Protein AF-A0A6N0KLE0-F1 (afdb_monomer_lite)

Radius of gyration: 15.35 Å; chains: 1; bounding box: 38×32×44 Å

Sequence (177 aa):
MNWNDLCGINTVAGKAIDIPTLVGPGVDHDRRGRTGMPNGATLTAMMNAADALRLTEAPRTRRGGVSDGISFHIAQYVPGGASLTITSQFVGQKAGSAVCYENTLFNDALVGRINAIVGNIIVRQSVAPCTRCRAGYRQLAQNGPHTIVVSSDDGYDGAPDNTIFLFAPTGLVFYRR

Foldseek 3Di:
DFLPVQLDPDDDFFPEAACCQQQNPPDDQVPDPDLLDDGNVVVVVLQVVLVVDDADDDDQDADPNHGQWKWKWKWFDDVPDDTHTDDTDIGGGDDDDPDDSCNVVGGPVSLVVLLPDDEAMHMEMAEDDASSSLSSVQSSCQNSVYWYKYFYQCYDNPGHGRKIWIHTNVSHIYMHD

Structure (mmCIF, N/CA/C/O backbone):
data_AF-A0A6N0KLE0-F1
#
_entry.id   AF-A0A6N0KLE0-F1
#
loop_
_atom_site.group_PDB
_atom_site.id
_atom_site.type_symbol
_atom_site.label_atom_id
_atom_site.label_alt_id
_atom_site.label_comp_id
_atom_site.label_asym_id
_atom_site.label_entity_id
_atom_site.label_seq_id
_atom_site.pdbx_PDB_ins_code
_atom_site.Cartn_x
_atom_site.Cartn_y
_atom_site.Cartn_z
_atom_site.occupancy
_atom_site.B_iso_or_equiv
_atom_site.auth_seq_id
_atom_site.auth_comp_id
_atom_site.auth_asym_id
_atom_site.auth_atom_id
_atom_site.pdbx_PDB_model_num
ATOM 1 N N . MET A 1 1 ? 3.837 18.364 -1.852 1.00 70.38 1 MET A N 1
ATOM 2 C CA . MET A 1 1 ? 4.856 17.349 -1.525 1.00 70.38 1 MET A CA 1
ATOM 3 C C . MET A 1 1 ? 4.648 16.199 -2.483 1.00 70.38 1 MET A C 1
ATOM 5 O O . MET A 1 1 ? 3.540 15.671 -2.533 1.00 70.38 1 MET A O 1
ATOM 9 N N . ASN A 1 2 ? 5.657 15.902 -3.289 1.00 77.50 2 ASN A N 1
ATOM 10 C CA . ASN A 1 2 ? 5.629 14.823 -4.270 1.00 77.50 2 ASN A CA 1
ATOM 11 C C . ASN A 1 2 ? 6.260 13.547 -3.692 1.00 77.50 2 ASN A C 1
ATOM 13 O O . ASN A 1 2 ? 6.805 13.548 -2.589 1.00 77.50 2 ASN A O 1
ATOM 17 N N . TRP A 1 3 ? 6.201 12.440 -4.427 1.00 84.62 3 TRP A N 1
ATOM 18 C CA . TRP A 1 3 ? 6.749 11.172 -3.946 1.00 84.62 3 TRP A CA 1
ATOM 19 C C . TRP A 1 3 ? 8.267 11.165 -3.750 1.00 84.62 3 TRP A C 1
ATOM 21 O O . TRP A 1 3 ? 8.768 10.505 -2.837 1.00 84.62 3 TRP A O 1
ATOM 31 N N . ASN A 1 4 ? 9.011 11.932 -4.549 1.00 79.81 4 ASN A N 1
ATOM 32 C CA . ASN A 1 4 ? 10.452 12.071 -4.349 1.00 79.81 4 ASN A CA 1
ATOM 33 C C . ASN A 1 4 ? 10.763 12.772 -3.019 1.00 79.81 4 ASN A C 1
ATOM 35 O O . ASN A 1 4 ? 11.687 12.343 -2.326 1.00 79.81 4 ASN A O 1
ATOM 39 N N . ASP A 1 5 ? 9.965 13.775 -2.641 1.00 77.75 5 ASP A N 1
ATOM 40 C CA . ASP A 1 5 ? 10.065 14.457 -1.349 1.00 77.75 5 ASP A CA 1
ATOM 41 C C . ASP A 1 5 ? 9.768 13.489 -0.192 1.00 77.75 5 ASP A C 1
ATOM 43 O O . ASP A 1 5 ? 10.475 13.495 0.814 1.00 77.75 5 ASP A O 1
ATOM 47 N N . LEU A 1 6 ? 8.753 12.624 -0.350 1.00 76.81 6 LEU A N 1
ATOM 48 C CA . LEU A 1 6 ? 8.376 11.616 0.653 1.00 76.81 6 LEU A CA 1
ATOM 49 C C . LEU A 1 6 ? 9.475 10.568 0.861 1.00 76.81 6 LEU A C 1
ATOM 51 O O . LEU A 1 6 ? 9.727 10.134 1.982 1.00 76.81 6 LEU A O 1
ATOM 55 N N . CYS A 1 7 ? 10.120 10.148 -0.226 1.00 73.94 7 CYS A N 1
ATOM 56 C CA . CYS A 1 7 ? 11.144 9.112 -0.194 1.00 73.94 7 CYS A CA 1
ATOM 57 C C . CYS A 1 7 ? 12.509 9.601 0.308 1.00 73.94 7 CYS A C 1
ATOM 59 O O . CYS A 1 7 ? 13.296 8.765 0.743 1.00 73.94 7 CYS A O 1
ATOM 61 N N . GLY A 1 8 ? 12.802 10.909 0.229 1.00 61.38 8 GLY A N 1
ATOM 62 C CA . GLY A 1 8 ? 14.065 11.525 0.656 1.00 61.38 8 GLY A CA 1
ATOM 63 C C . GLY A 1 8 ? 15.336 10.937 0.009 1.00 61.38 8 GLY A C 1
ATOM 64 O O . GLY A 1 8 ? 15.317 9.904 -0.658 1.00 61.38 8 GLY A O 1
ATOM 65 N N . ILE A 1 9 ? 16.483 11.603 0.187 1.00 52.56 9 ILE A N 1
ATOM 66 C CA . ILE A 1 9 ? 17.790 11.094 -0.289 1.00 52.56 9 ILE A CA 1
ATOM 67 C C . ILE A 1 9 ? 18.529 10.299 0.810 1.00 52.56 9 ILE A C 1
ATOM 69 O O . ILE A 1 9 ? 19.419 9.525 0.493 1.00 52.56 9 ILE A O 1
ATOM 73 N N . ASN A 1 10 ? 18.124 10.397 2.085 1.00 51.09 10 ASN A N 1
ATOM 74 C CA . ASN A 1 10 ? 18.802 9.756 3.225 1.00 51.09 10 ASN A CA 1
ATOM 75 C C . ASN A 1 10 ? 17.822 9.363 4.347 1.00 51.09 1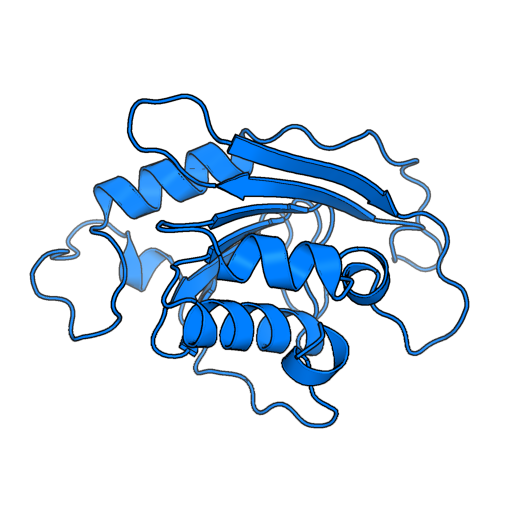0 ASN A C 1
ATOM 77 O O . ASN A 1 10 ? 17.878 9.893 5.457 1.00 51.09 10 ASN A O 1
ATOM 81 N N . THR A 1 11 ? 16.866 8.477 4.078 1.00 52.00 11 THR A N 1
ATOM 82 C CA . THR A 1 11 ? 15.850 8.138 5.085 1.00 52.00 11 THR A CA 1
ATOM 83 C C . THR A 1 11 ? 16.331 7.066 6.056 1.00 52.00 11 THR A C 1
ATOM 85 O O . THR A 1 11 ? 16.607 5.931 5.669 1.00 52.00 11 THR A O 1
ATOM 88 N N . VAL A 1 12 ? 16.363 7.426 7.341 1.00 53.00 12 VAL A N 1
ATOM 89 C CA . VAL A 1 12 ? 16.539 6.507 8.471 1.00 53.00 12 VAL A CA 1
ATOM 90 C C . VAL A 1 12 ? 15.366 5.526 8.482 1.00 53.00 12 VAL A C 1
ATOM 92 O O . VAL A 1 12 ? 14.204 5.942 8.577 1.00 53.00 12 VAL A O 1
ATOM 95 N N . ALA A 1 13 ? 15.664 4.229 8.375 1.00 53.69 13 ALA A N 1
ATOM 96 C CA . ALA A 1 13 ? 14.670 3.170 8.479 1.00 53.69 13 ALA A CA 1
ATOM 97 C C . ALA A 1 13 ? 13.841 3.381 9.755 1.00 53.69 13 ALA A C 1
ATOM 99 O O . ALA A 1 13 ? 14.386 3.515 10.852 1.00 53.69 13 ALA A O 1
ATOM 100 N N . GLY A 1 14 ? 12.514 3.450 9.622 1.00 52.91 14 GLY A N 1
ATOM 101 C CA . GLY A 1 14 ? 11.643 3.350 10.792 1.00 52.91 14 GLY A CA 1
ATOM 102 C C . GLY A 1 14 ? 11.948 2.057 11.552 1.00 52.91 14 GLY A C 1
ATOM 103 O O . GLY A 1 14 ? 12.514 1.117 10.991 1.00 52.91 14 GLY A O 1
ATOM 104 N N . LYS A 1 15 ? 11.582 1.986 12.836 1.00 61.28 15 LYS A N 1
ATOM 105 C CA . LYS A 1 15 ? 11.739 0.746 13.603 1.00 61.28 15 LYS A CA 1
ATOM 106 C C . LYS A 1 15 ? 10.821 -0.316 12.997 1.00 61.28 15 LYS A C 1
ATOM 108 O O . LYS A 1 15 ? 9.614 -0.278 13.218 1.00 61.28 15 LYS A O 1
ATOM 113 N N . ALA A 1 16 ? 11.408 -1.210 12.209 1.00 65.69 16 ALA A N 1
ATOM 114 C CA . ALA A 1 16 ? 10.698 -2.298 11.566 1.00 65.69 16 ALA A CA 1
ATOM 115 C C . ALA A 1 16 ? 10.399 -3.390 12.601 1.00 65.69 16 ALA A C 1
ATOM 117 O O . ALA A 1 16 ? 11.278 -3.763 13.382 1.00 65.69 16 ALA A O 1
ATOM 118 N N . ILE A 1 17 ? 9.156 -3.863 12.639 1.00 70.69 17 ILE A N 1
ATOM 119 C CA . ILE A 1 17 ? 8.681 -4.858 13.609 1.00 70.69 17 ILE A CA 1
ATOM 120 C C . ILE A 1 17 ? 7.895 -5.953 12.864 1.00 70.69 17 ILE A C 1
ATOM 122 O O . ILE A 1 17 ? 7.200 -5.663 11.893 1.00 70.69 17 ILE A O 1
ATOM 126 N N . ASP A 1 18 ? 7.978 -7.204 13.319 1.00 77.25 18 ASP A N 1
ATOM 127 C CA . ASP A 1 18 ? 7.311 -8.339 12.664 1.00 77.25 18 ASP A CA 1
ATOM 128 C C . ASP A 1 18 ? 5.779 -8.312 12.862 1.00 77.25 18 ASP A C 1
ATOM 130 O O . ASP A 1 18 ? 5.292 -8.146 13.983 1.00 77.25 18 ASP A O 1
ATOM 134 N N . ILE A 1 19 ? 4.998 -8.528 11.795 1.00 75.69 19 ILE A N 1
ATOM 135 C CA . ILE A 1 19 ? 3.516 -8.509 11.800 1.00 75.69 19 ILE A CA 1
ATOM 136 C C . ILE A 1 19 ? 2.873 -9.438 12.847 1.00 75.69 19 ILE A C 1
ATOM 138 O O . ILE A 1 19 ? 1.914 -9.001 13.484 1.00 75.69 19 ILE A O 1
ATOM 142 N N . PRO A 1 20 ? 3.359 -10.668 13.117 1.00 76.31 20 PRO A N 1
ATOM 143 C CA . PRO A 1 20 ? 2.790 -11.512 14.174 1.00 76.31 20 PRO A CA 1
ATOM 144 C C . PRO A 1 20 ? 2.798 -10.845 15.552 1.00 76.31 20 PRO A C 1
ATOM 146 O O . PRO A 1 20 ? 1.916 -11.097 16.370 1.00 76.31 20 PRO A O 1
ATOM 149 N N . THR A 1 21 ? 3.731 -9.922 15.795 1.00 70.56 21 THR A N 1
ATOM 150 C CA . THR A 1 21 ? 3.739 -9.133 17.029 1.00 70.56 21 THR A CA 1
ATOM 151 C C . THR A 1 21 ? 2.593 -8.129 17.102 1.00 70.56 21 THR A C 1
ATOM 153 O O . THR A 1 21 ? 2.415 -7.554 18.168 1.00 70.56 21 THR A O 1
ATOM 156 N N . LEU A 1 22 ? 1.838 -7.892 16.021 1.00 68.44 22 LEU A N 1
ATOM 157 C CA . LEU A 1 22 ? 0.667 -7.010 15.932 1.00 68.44 22 LEU A CA 1
ATOM 158 C C . LEU A 1 22 ? -0.671 -7.747 15.832 1.00 68.44 22 LEU A C 1
ATOM 160 O O . LEU A 1 22 ? -1.654 -7.266 16.391 1.00 68.44 22 LEU A O 1
ATOM 164 N N . VAL A 1 23 ? -0.720 -8.855 15.091 1.00 70.06 23 VAL A N 1
ATOM 165 C CA . VAL A 1 23 ? -1.969 -9.562 14.732 1.00 70.06 23 VAL A CA 1
ATOM 166 C C . VAL A 1 23 ? -1.984 -11.034 15.158 1.00 70.06 23 VAL A C 1
ATOM 168 O O . VAL A 1 23 ? -2.886 -11.775 14.786 1.00 70.06 23 VAL A O 1
ATOM 171 N N . GLY A 1 24 ? -0.971 -11.483 15.904 1.00 65.69 24 GLY A N 1
ATOM 172 C CA . GLY A 1 24 ? -0.858 -12.869 16.349 1.00 65.69 24 GLY A CA 1
ATOM 173 C C . GLY A 1 24 ? -1.854 -13.257 17.456 1.00 65.69 24 GLY A C 1
ATOM 174 O O . GLY A 1 24 ? -2.426 -12.389 18.118 1.00 65.69 24 GLY A O 1
ATOM 175 N N . PRO A 1 25 ? -2.041 -14.567 17.704 1.00 62.16 25 PRO A N 1
ATOM 176 C CA . PRO A 1 25 ? -2.884 -15.066 18.790 1.00 62.16 25 PRO A CA 1
ATOM 177 C C . PRO A 1 25 ? -2.451 -14.521 20.160 1.00 62.16 25 PRO A C 1
ATOM 179 O O . PRO A 1 25 ? -1.260 -14.462 20.460 1.00 62.16 25 PRO A O 1
ATOM 182 N N . GLY A 1 26 ? -3.414 -14.141 21.005 1.00 60.06 26 GLY A N 1
ATOM 183 C CA . GLY A 1 26 ? -3.146 -13.625 22.357 1.00 60.06 26 GLY A CA 1
ATOM 184 C C . GLY A 1 26 ? -2.731 -12.151 22.413 1.00 60.06 26 GLY A C 1
ATOM 185 O O . GLY A 1 26 ? -2.441 -11.630 23.490 1.00 60.06 26 GLY A O 1
ATOM 186 N N . VAL A 1 27 ? -2.723 -11.458 21.274 1.00 61.06 27 VAL A N 1
ATOM 187 C CA . VAL A 1 27 ? -2.554 -10.011 21.234 1.00 61.06 27 VAL A CA 1
ATOM 188 C C . VAL A 1 27 ? -3.845 -9.308 21.666 1.00 61.06 27 VAL A C 1
ATOM 190 O O . VAL A 1 27 ? -4.864 -9.400 20.991 1.00 61.06 27 VAL A O 1
ATOM 193 N N . ASP A 1 28 ? -3.776 -8.526 22.746 1.00 57.56 28 ASP A N 1
ATOM 194 C CA . ASP A 1 28 ? -4.811 -7.544 23.084 1.00 57.56 28 ASP A CA 1
ATOM 195 C C . ASP A 1 28 ? -4.721 -6.357 22.108 1.00 57.56 28 ASP A C 1
ATOM 197 O O . ASP A 1 28 ? -3.723 -5.624 22.070 1.00 57.56 28 ASP A O 1
ATOM 201 N N . HIS A 1 29 ? -5.743 -6.216 21.265 1.00 55.25 29 HIS A N 1
ATOM 202 C CA . HIS A 1 29 ? -5.820 -5.179 20.238 1.00 55.25 29 HIS A CA 1
ATOM 203 C C . HIS A 1 29 ? -6.323 -3.830 20.771 1.00 55.25 29 HIS A C 1
ATOM 205 O O . HIS A 1 29 ? -6.111 -2.822 20.097 1.00 55.25 29 HIS A O 1
ATOM 211 N N . ASP A 1 30 ? -6.906 -3.797 21.972 1.00 54.12 30 ASP A N 1
ATOM 212 C CA . ASP A 1 30 ? -7.480 -2.597 22.592 1.00 54.12 30 ASP A CA 1
ATOM 213 C C . ASP A 1 30 ? -6.464 -1.886 23.503 1.00 54.12 30 ASP A C 1
ATOM 215 O O . ASP A 1 30 ? -6.545 -0.677 23.728 1.00 54.12 30 ASP A O 1
ATOM 219 N N . ARG A 1 31 ? -5.445 -2.611 23.989 1.00 48.97 31 ARG A N 1
ATOM 220 C CA . ARG A 1 31 ? -4.368 -2.065 24.843 1.00 48.97 31 ARG A CA 1
ATOM 221 C C . ARG A 1 31 ? -3.170 -1.473 24.103 1.00 48.97 31 ARG A C 1
ATOM 223 O O . ARG A 1 31 ? -2.220 -1.014 24.746 1.00 48.97 31 ARG A O 1
ATOM 230 N N . ARG A 1 32 ? -3.146 -1.483 22.769 1.00 55.38 32 ARG A N 1
ATOM 231 C CA . ARG A 1 32 ? -1.952 -1.043 22.032 1.00 55.38 32 ARG A CA 1
ATOM 232 C C . ARG A 1 32 ? -1.850 0.474 21.992 1.00 55.38 32 ARG A C 1
ATOM 234 O O . ARG A 1 32 ? -2.720 1.169 21.481 1.00 55.38 32 ARG A O 1
ATOM 241 N N . GLY A 1 33 ? -0.734 0.962 22.533 1.00 51.06 33 GLY A N 1
ATOM 242 C CA . GLY A 1 33 ? -0.360 2.369 22.572 1.00 51.06 33 GLY A CA 1
ATOM 243 C C . GLY A 1 33 ? -0.506 3.080 21.226 1.00 51.06 33 GLY A C 1
ATOM 244 O O . GLY A 1 33 ? -0.490 2.452 20.173 1.00 51.06 33 GLY A O 1
ATOM 245 N N . ARG A 1 34 ? -0.640 4.407 21.329 1.00 54.81 34 ARG A N 1
ATOM 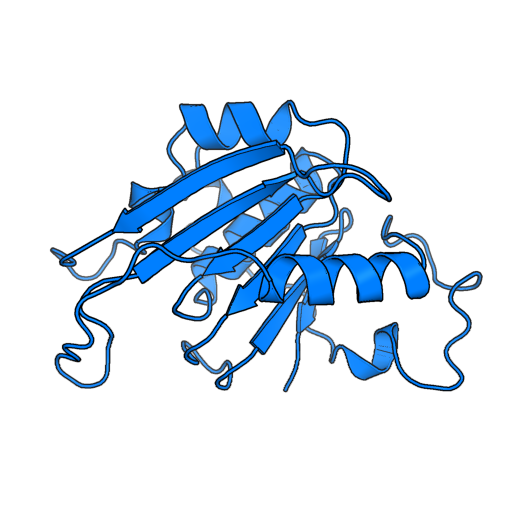246 C CA . ARG A 1 34 ? -0.958 5.471 20.352 1.00 54.81 34 ARG A CA 1
ATOM 247 C C . ARG A 1 34 ? -0.363 5.360 18.928 1.00 54.81 34 ARG A C 1
ATOM 249 O O . ARG A 1 34 ? 0.194 6.332 18.440 1.00 54.81 34 ARG A O 1
ATOM 256 N N . THR A 1 35 ? -0.457 4.225 18.238 1.00 64.75 35 THR A N 1
ATOM 257 C CA . THR A 1 35 ? 0.026 4.053 16.853 1.00 64.75 35 THR A CA 1
ATOM 258 C C . THR A 1 35 ? -0.932 4.640 15.818 1.00 64.75 35 THR A C 1
ATOM 260 O O . THR A 1 35 ? -0.536 4.834 14.674 1.00 64.75 35 THR A O 1
ATOM 263 N N . GLY A 1 36 ? -2.177 4.930 16.213 1.00 69.44 36 GLY A N 1
ATOM 264 C CA . GLY A 1 36 ? -3.227 5.418 15.317 1.00 69.44 36 GLY A CA 1
ATOM 265 C C . GLY A 1 36 ? -3.773 4.353 14.357 1.00 69.44 36 GLY A C 1
ATOM 266 O O . GLY A 1 36 ? -4.545 4.694 13.469 1.00 69.44 36 GLY A O 1
ATOM 267 N N . MET A 1 37 ? -3.374 3.084 14.508 1.00 77.81 37 MET A N 1
ATOM 268 C CA . MET A 1 37 ? -3.821 1.991 13.640 1.00 77.81 37 MET A CA 1
ATOM 269 C C . MET A 1 37 ? -5.214 1.462 14.025 1.00 77.81 37 MET A C 1
ATOM 271 O O . MET A 1 37 ? -5.575 1.501 15.204 1.00 77.81 37 MET A O 1
ATOM 275 N N . PRO A 1 38 ? -5.975 0.904 13.061 1.00 81.06 38 PRO A N 1
ATOM 276 C CA . PRO A 1 38 ? -7.189 0.141 13.333 1.00 81.06 38 PRO A CA 1
ATOM 277 C C . PRO A 1 38 ? -6.951 -1.061 14.256 1.00 81.06 38 PRO A C 1
ATOM 279 O O . PRO A 1 38 ? -5.829 -1.551 14.393 1.00 81.06 38 PRO A O 1
ATOM 282 N N . ASN A 1 39 ? -8.030 -1.587 14.843 1.00 79.19 39 ASN A N 1
ATOM 283 C CA . ASN A 1 39 ? -7.972 -2.823 15.627 1.00 79.19 39 ASN A CA 1
ATOM 284 C C . ASN A 1 39 ? -7.528 -4.033 14.776 1.00 79.19 39 ASN A C 1
ATOM 286 O O . ASN A 1 39 ? -7.583 -4.011 13.543 1.00 79.19 39 ASN A O 1
ATOM 290 N N . GLY A 1 40 ? -7.114 -5.119 15.438 1.00 77.94 40 GLY A N 1
ATOM 291 C CA . GLY A 1 40 ? -6.551 -6.304 14.778 1.00 77.94 40 GLY A CA 1
ATOM 292 C C . GLY A 1 40 ? -7.472 -6.970 13.757 1.00 77.94 40 GLY A C 1
ATOM 293 O O . GLY A 1 40 ? -7.005 -7.396 12.700 1.00 77.94 40 GLY A O 1
ATOM 294 N N . ALA A 1 41 ? -8.782 -7.007 14.022 1.00 81.62 41 ALA A N 1
ATOM 295 C CA . ALA A 1 41 ? -9.763 -7.554 13.085 1.00 81.62 41 ALA A CA 1
ATOM 296 C C . ALA A 1 41 ? -9.825 -6.725 11.792 1.00 81.62 41 ALA A C 1
ATOM 298 O O . ALA A 1 41 ? -9.787 -7.275 10.691 1.00 81.62 41 ALA A O 1
ATOM 299 N N . THR A 1 42 ? -9.838 -5.397 11.922 1.00 85.19 42 THR A N 1
ATOM 300 C CA . THR A 1 42 ? -9.836 -4.478 10.777 1.00 85.19 42 THR A CA 1
ATOM 301 C C . THR A 1 42 ? -8.519 -4.549 10.012 1.00 85.19 42 THR A C 1
ATOM 303 O O . THR A 1 42 ? -8.539 -4.608 8.787 1.00 85.19 42 THR A O 1
ATOM 306 N N . LEU A 1 43 ? -7.378 -4.609 10.708 1.00 86.12 43 LEU A N 1
ATOM 307 C CA . LEU A 1 43 ? -6.070 -4.791 10.070 1.00 86.12 43 LEU A CA 1
ATOM 308 C C . LEU A 1 43 ? -6.005 -6.101 9.279 1.00 86.12 43 LEU A C 1
ATOM 310 O O . LEU A 1 43 ? -5.534 -6.109 8.147 1.00 86.12 43 LEU A O 1
ATOM 314 N N . THR A 1 44 ? -6.527 -7.193 9.839 1.00 86.00 44 THR A N 1
ATOM 315 C CA . THR A 1 44 ? -6.595 -8.490 9.148 1.00 86.00 44 THR A CA 1
ATOM 316 C C . THR A 1 44 ? -7.462 -8.415 7.896 1.00 86.00 44 THR A C 1
ATOM 318 O O . THR A 1 44 ? -7.049 -8.872 6.831 1.00 86.00 44 THR A O 1
ATOM 321 N N . ALA A 1 45 ? -8.625 -7.767 7.983 1.00 88.62 45 ALA A N 1
ATOM 322 C CA . ALA A 1 45 ? -9.482 -7.539 6.823 1.00 88.62 45 ALA A CA 1
ATOM 323 C C . ALA A 1 45 ? -8.801 -6.664 5.754 1.00 88.62 45 ALA A C 1
ATOM 325 O O . ALA A 1 45 ? -8.907 -6.963 4.568 1.00 88.62 45 ALA A O 1
ATOM 326 N N . MET A 1 46 ? -8.054 -5.633 6.160 1.00 91.06 46 MET A N 1
ATOM 327 C CA . MET A 1 46 ? -7.279 -4.783 5.248 1.00 91.06 46 MET A CA 1
ATOM 328 C C . MET A 1 46 ? -6.168 -5.558 4.533 1.00 91.06 46 MET A C 1
ATOM 330 O O . MET A 1 46 ? -5.989 -5.373 3.333 1.00 91.06 46 MET A O 1
ATOM 334 N N . MET A 1 47 ? -5.453 -6.437 5.240 1.00 90.88 47 MET A N 1
ATOM 335 C CA . MET A 1 47 ? -4.427 -7.312 4.656 1.00 90.88 47 MET A CA 1
ATOM 336 C C . MET A 1 47 ? -5.020 -8.247 3.602 1.00 90.88 47 MET A C 1
ATOM 338 O O . MET A 1 47 ? -4.566 -8.246 2.460 1.00 90.88 47 MET A O 1
ATOM 342 N N . ASN A 1 48 ? -6.107 -8.942 3.940 1.00 90.62 48 ASN A N 1
ATOM 343 C CA . ASN A 1 48 ? -6.805 -9.814 2.994 1.00 90.62 48 ASN A CA 1
ATOM 344 C C . ASN A 1 48 ? -7.363 -9.031 1.791 1.00 90.62 48 ASN A C 1
ATOM 346 O O . ASN A 1 48 ? -7.343 -9.519 0.664 1.00 90.62 48 ASN A O 1
ATOM 350 N N . ALA A 1 49 ? -7.859 -7.809 2.014 1.00 91.56 49 ALA A N 1
ATOM 351 C CA . ALA A 1 49 ? -8.365 -6.955 0.945 1.00 91.56 49 ALA A CA 1
ATOM 352 C C . ALA A 1 49 ? -7.245 -6.480 0.008 1.00 91.56 49 ALA A C 1
ATOM 354 O O . ALA A 1 49 ? -7.444 -6.477 -1.205 1.00 91.56 49 ALA A O 1
ATOM 355 N N . ALA A 1 50 ? -6.071 -6.127 0.545 1.00 93.12 50 ALA A N 1
ATOM 356 C CA . ALA A 1 50 ? -4.891 -5.801 -0.253 1.00 93.12 50 ALA A CA 1
ATOM 357 C C . ALA A 1 50 ? -4.468 -6.998 -1.124 1.00 93.12 50 ALA A C 1
ATOM 359 O O . ALA A 1 50 ? -4.302 -6.841 -2.332 1.00 93.12 50 ALA A O 1
ATOM 360 N N . ASP A 1 51 ? -4.407 -8.202 -0.548 1.00 92.12 51 ASP A N 1
ATOM 361 C CA . ASP A 1 51 ? -4.105 -9.449 -1.271 1.00 92.12 51 ASP A CA 1
ATOM 362 C C . ASP A 1 51 ? -5.152 -9.803 -2.339 1.00 92.12 51 ASP A C 1
ATOM 364 O O . ASP A 1 51 ? -4.852 -10.526 -3.288 1.00 92.12 51 ASP A O 1
ATOM 368 N N . ALA A 1 52 ? -6.386 -9.314 -2.218 1.00 90.88 52 ALA A N 1
ATOM 369 C CA . ALA A 1 52 ? -7.449 -9.557 -3.192 1.00 90.88 52 ALA A CA 1
ATOM 370 C C . ALA A 1 52 ? -7.460 -8.546 -4.353 1.00 90.88 52 ALA A C 1
ATOM 372 O O . ALA A 1 52 ? -8.158 -8.766 -5.351 1.00 90.88 52 ALA A O 1
ATOM 373 N N . LEU A 1 53 ? -6.700 -7.446 -4.259 1.00 91.62 53 LEU A N 1
ATOM 374 C CA . LEU A 1 53 ? -6.610 -6.475 -5.347 1.00 91.62 53 LEU A CA 1
ATOM 375 C C . LEU A 1 53 ? -6.021 -7.140 -6.596 1.00 91.62 53 LEU A C 1
ATOM 377 O O . LEU A 1 53 ? -5.063 -7.914 -6.535 1.00 91.62 53 LEU A O 1
ATOM 381 N N . ARG A 1 54 ? -6.607 -6.828 -7.753 1.00 90.38 54 ARG A N 1
ATOM 382 C CA . ARG A 1 54 ? -6.169 -7.367 -9.045 1.00 90.38 54 ARG A CA 1
ATOM 383 C C . ARG A 1 54 ? -5.075 -6.494 -9.632 1.00 90.38 54 ARG A C 1
ATOM 385 O O . ARG A 1 54 ? -5.289 -5.301 -9.829 1.00 90.38 54 ARG A O 1
ATOM 392 N N . LEU A 1 55 ? -3.930 -7.078 -9.948 1.00 89.06 55 LEU A N 1
ATOM 393 C CA . LEU A 1 55 ? -2.880 -6.383 -10.680 1.00 89.06 55 LEU A CA 1
ATOM 394 C C . LEU A 1 55 ? -3.139 -6.467 -12.182 1.00 89.06 55 LEU A C 1
ATOM 396 O O . LEU A 1 55 ? -3.611 -7.486 -12.683 1.00 89.06 55 LEU A O 1
ATOM 400 N N . THR A 1 56 ? -2.793 -5.400 -12.900 1.00 88.12 56 THR A N 1
ATOM 401 C CA . THR A 1 56 ? -2.612 -5.493 -14.353 1.00 88.12 56 THR A CA 1
ATOM 402 C C . THR A 1 56 ? -1.509 -6.514 -14.627 1.00 88.12 56 THR A C 1
ATOM 404 O O . THR A 1 56 ? -0.483 -6.498 -13.943 1.00 88.12 56 THR A O 1
ATOM 407 N N . GLU A 1 57 ? -1.703 -7.410 -15.592 1.00 80.06 57 GLU A N 1
ATOM 408 C CA . GLU A 1 57 ? -0.692 -8.418 -15.908 1.00 80.06 57 GLU A CA 1
ATOM 409 C C . GLU A 1 57 ? 0.597 -7.759 -16.417 1.00 80.06 57 GLU A C 1
ATOM 411 O O . GLU A 1 57 ? 0.586 -6.949 -17.343 1.00 80.06 57 GLU A O 1
ATOM 416 N N . ALA A 1 58 ? 1.713 -8.117 -15.786 1.00 69.31 58 ALA A N 1
ATOM 417 C CA . ALA A 1 58 ? 3.052 -7.739 -16.205 1.00 69.31 58 ALA A CA 1
ATOM 418 C C . ALA A 1 58 ? 3.695 -8.898 -16.984 1.00 69.31 58 ALA A C 1
ATOM 420 O O . ALA A 1 58 ? 3.565 -10.055 -16.564 1.00 69.31 58 ALA A O 1
ATOM 421 N N . PRO A 1 59 ? 4.457 -8.632 -18.059 1.00 66.62 59 PRO A N 1
ATOM 422 C CA . PRO A 1 59 ? 5.363 -9.624 -18.621 1.00 66.62 59 PRO A CA 1
ATOM 423 C C . PRO A 1 59 ? 6.330 -10.103 -17.532 1.00 66.62 59 PRO A C 1
ATOM 425 O O . PRO A 1 59 ? 7.013 -9.299 -16.903 1.00 66.62 59 PRO A O 1
ATOM 428 N N . ARG A 1 60 ? 6.409 -11.418 -17.304 1.00 57.34 60 ARG A N 1
ATOM 429 C CA . ARG A 1 60 ? 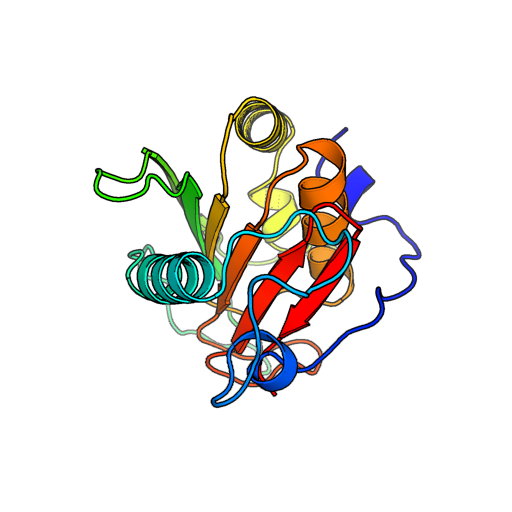7.268 -12.016 -16.261 1.00 57.34 60 ARG A CA 1
ATOM 430 C C . ARG A 1 60 ? 8.745 -12.097 -16.661 1.00 57.34 60 ARG A C 1
ATOM 432 O O . ARG A 1 60 ? 9.463 -12.996 -16.222 1.00 57.34 60 ARG A O 1
ATOM 439 N N . THR A 1 61 ? 9.209 -11.209 -17.531 1.00 63.59 61 THR A N 1
ATOM 440 C CA . THR A 1 61 ? 10.616 -11.185 -17.918 1.00 63.59 61 THR A CA 1
ATOM 441 C C . THR A 1 61 ? 11.426 -10.570 -16.776 1.00 63.59 61 THR A C 1
ATOM 443 O O . THR A 1 61 ? 11.140 -9.479 -16.282 1.00 63.59 61 THR A O 1
ATOM 446 N N . ARG A 1 62 ? 12.405 -11.333 -16.285 1.00 63.00 62 ARG A N 1
ATOM 447 C CA . ARG A 1 62 ? 13.349 -10.901 -15.250 1.00 63.00 62 ARG A CA 1
ATOM 448 C C . ARG A 1 62 ? 14.702 -10.678 -15.916 1.00 63.00 62 ARG A C 1
ATOM 450 O O . ARG A 1 62 ? 15.271 -11.624 -16.463 1.00 63.00 62 ARG A O 1
ATOM 457 N N . ARG A 1 63 ? 15.253 -9.465 -15.851 1.00 59.16 63 ARG A N 1
ATOM 458 C CA . ARG A 1 63 ? 16.614 -9.167 -16.321 1.00 59.16 63 ARG A CA 1
ATOM 459 C C . ARG A 1 63 ? 17.545 -9.055 -15.119 1.00 59.16 63 ARG A C 1
ATOM 461 O O . ARG A 1 63 ? 17.360 -8.203 -14.258 1.00 59.16 63 ARG A O 1
ATOM 468 N N . GLY A 1 64 ? 18.541 -9.941 -15.038 1.00 59.34 64 GLY A N 1
ATOM 469 C CA . GLY A 1 64 ? 19.500 -9.946 -13.924 1.00 59.34 64 GLY A CA 1
ATOM 470 C C . GLY A 1 64 ? 18.863 -10.202 -12.551 1.00 59.34 64 GLY A C 1
ATOM 471 O O . GLY A 1 64 ? 19.354 -9.693 -11.551 1.00 59.34 64 GLY A O 1
ATOM 472 N N . GLY A 1 65 ? 17.748 -10.942 -12.503 1.00 59.00 65 GLY A N 1
ATOM 473 C CA . GLY A 1 65 ? 17.021 -11.236 -11.262 1.00 59.00 65 GLY A CA 1
ATOM 474 C C . GLY A 1 65 ? 16.051 -10.143 -10.796 1.00 59.00 65 GLY A C 1
ATOM 475 O O . GLY A 1 65 ? 15.395 -10.335 -9.779 1.00 59.00 65 GLY A O 1
ATOM 476 N N . VAL A 1 66 ? 15.911 -9.037 -11.537 1.00 57.66 66 VAL A N 1
ATOM 477 C CA . VAL A 1 66 ? 14.961 -7.950 -11.239 1.00 57.66 66 VAL A CA 1
ATOM 478 C C . VAL A 1 66 ? 13.835 -7.950 -12.275 1.00 57.66 66 VAL A C 1
ATOM 480 O O . VAL A 1 66 ? 14.083 -8.168 -13.461 1.00 57.66 66 VAL A O 1
ATOM 483 N N . SER A 1 67 ? 12.594 -7.730 -11.833 1.00 64.38 67 SER A N 1
ATOM 484 C CA . SER A 1 67 ? 11.425 -7.623 -12.715 1.00 64.38 67 SER A CA 1
ATOM 485 C C . SER A 1 67 ? 11.573 -6.450 -13.701 1.00 64.38 67 SER A C 1
ATOM 487 O O . SER A 1 67 ? 11.899 -5.329 -13.293 1.00 64.38 67 SER A O 1
ATOM 489 N N . ASP A 1 68 ? 11.298 -6.686 -14.991 1.00 71.31 68 ASP A N 1
ATOM 490 C CA . ASP A 1 68 ? 11.348 -5.670 -16.066 1.00 71.31 68 ASP A CA 1
ATOM 491 C C . ASP A 1 68 ? 10.248 -4.589 -15.953 1.00 71.31 68 ASP A C 1
ATOM 493 O O . ASP A 1 68 ? 10.139 -3.696 -16.796 1.00 71.31 68 ASP A O 1
ATOM 497 N N . GLY A 1 69 ? 9.435 -4.661 -14.903 1.00 79.81 69 GLY A N 1
ATOM 498 C CA . GLY A 1 69 ? 8.417 -3.691 -14.533 1.00 79.81 69 GLY A CA 1
ATOM 499 C C . GLY A 1 69 ? 7.802 -4.043 -13.182 1.00 79.81 69 GLY A C 1
ATOM 500 O O . GLY A 1 69 ? 8.200 -5.010 -12.528 1.00 79.81 69 GLY A O 1
ATOM 501 N N . ILE A 1 70 ? 6.803 -3.283 -12.770 1.00 84.31 70 ILE A N 1
ATOM 502 C CA . ILE A 1 70 ? 6.001 -3.572 -11.581 1.00 84.31 70 ILE A CA 1
ATOM 503 C C . ILE A 1 70 ? 4.546 -3.215 -11.873 1.00 84.31 70 ILE A C 1
ATOM 505 O O . ILE A 1 70 ? 4.254 -2.233 -12.558 1.00 84.31 70 ILE A O 1
ATOM 509 N N . SER A 1 71 ? 3.624 -4.007 -11.352 1.00 89.19 71 SER A N 1
ATOM 510 C CA . SER A 1 71 ? 2.204 -3.672 -11.373 1.00 89.19 71 SER A CA 1
ATOM 511 C C . SER A 1 71 ? 1.777 -3.150 -10.021 1.00 89.19 71 SER A C 1
ATOM 513 O O . SER A 1 71 ? 2.215 -3.674 -9.002 1.00 89.19 71 SER A O 1
ATOM 515 N N . PHE A 1 72 ? 0.884 -2.168 -10.023 1.00 90.56 72 PHE A N 1
ATOM 516 C CA . PHE A 1 72 ? 0.285 -1.586 -8.833 1.00 90.56 72 PHE A CA 1
ATOM 517 C C . PHE A 1 72 ? -1.237 -1.612 -8.928 1.00 90.56 72 PHE A C 1
ATOM 519 O O . PHE A 1 72 ? -1.825 -1.473 -10.004 1.00 90.56 72 PHE A O 1
ATOM 526 N N . HIS A 1 73 ? -1.880 -1.736 -7.778 1.00 93.00 73 HIS A N 1
ATOM 527 C CA . HIS A 1 73 ? -3.282 -1.416 -7.579 1.00 93.00 73 HIS A CA 1
ATOM 528 C C . HIS A 1 73 ? -3.392 -0.720 -6.230 1.00 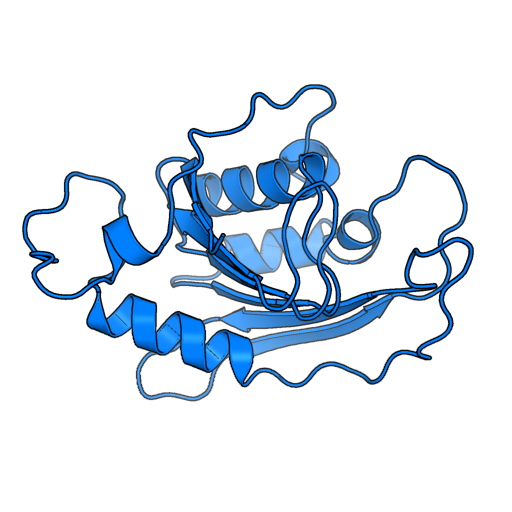93.00 73 HIS A C 1
ATOM 530 O O . HIS A 1 73 ? -3.109 -1.332 -5.203 1.00 93.00 73 HIS A O 1
ATOM 536 N N . ILE A 1 74 ? -3.793 0.548 -6.231 1.00 92.50 74 ILE A N 1
ATOM 537 C CA . ILE A 1 74 ? -4.020 1.317 -5.004 1.00 92.50 74 ILE A CA 1
ATOM 538 C C . ILE A 1 74 ? -5.525 1.498 -4.833 1.00 92.50 74 ILE A C 1
ATOM 540 O O . ILE A 1 74 ? -6.249 1.756 -5.795 1.00 92.50 74 ILE A O 1
ATOM 544 N N . ALA A 1 75 ? -6.025 1.347 -3.615 1.00 91.69 75 ALA A N 1
ATOM 545 C CA . ALA A 1 75 ? -7.426 1.576 -3.312 1.00 91.69 75 ALA A CA 1
ATOM 546 C C . ALA A 1 75 ? -7.611 2.105 -1.889 1.00 91.69 75 ALA A C 1
ATOM 548 O O . ALA A 1 75 ? -6.830 1.821 -0.980 1.00 91.69 75 ALA A O 1
ATOM 549 N N . GLN A 1 76 ? -8.686 2.857 -1.683 1.00 91.25 76 GLN A N 1
ATOM 550 C CA . GLN A 1 76 ? -9.177 3.141 -0.344 1.00 91.25 76 GLN A CA 1
ATOM 551 C C . GLN A 1 76 ? -9.832 1.881 0.223 1.00 91.25 76 GLN A C 1
ATOM 553 O O . GLN A 1 76 ? -10.660 1.232 -0.426 1.00 91.25 76 GLN A O 1
ATOM 558 N N . TYR A 1 77 ? -9.501 1.557 1.465 1.00 89.69 77 TYR A N 1
ATOM 559 C CA . TYR A 1 77 ? -10.214 0.543 2.218 1.00 89.69 77 TYR A CA 1
ATOM 560 C C . TYR A 1 77 ? -11.518 1.118 2.781 1.00 89.69 77 TYR A C 1
ATOM 562 O O . TYR A 1 77 ? -11.499 2.078 3.554 1.00 89.69 77 TYR A O 1
ATOM 570 N N . VAL A 1 78 ? -12.642 0.502 2.410 1.00 83.31 78 VAL A N 1
ATOM 571 C CA . VAL A 1 78 ? -13.981 0.832 2.909 1.00 83.31 78 VAL A CA 1
ATOM 572 C C . VAL A 1 78 ? -14.520 -0.397 3.648 1.00 83.31 78 VAL A C 1
ATOM 574 O O . VAL A 1 78 ? -14.804 -1.408 3.003 1.00 83.31 78 VAL A O 1
ATOM 577 N N . PRO A 1 79 ? -14.650 -0.363 4.988 1.00 74.06 79 PRO A N 1
ATOM 578 C CA . PRO A 1 79 ? -15.191 -1.492 5.740 1.00 74.06 79 PRO A CA 1
ATOM 579 C C . PRO A 1 79 ? -16.598 -1.863 5.252 1.00 74.06 79 PRO A C 1
ATOM 581 O O . PRO A 1 79 ? -17.484 -1.013 5.227 1.00 74.06 79 PRO A O 1
ATOM 584 N N . GLY A 1 80 ? -16.811 -3.127 4.871 1.00 65.19 80 GLY A N 1
ATOM 585 C CA . GLY A 1 80 ? -18.130 -3.636 4.467 1.00 65.19 80 GLY A CA 1
ATOM 586 C C . GLY A 1 80 ? -18.698 -3.045 3.167 1.00 65.19 80 GLY A C 1
ATOM 587 O O . GLY A 1 80 ? -19.876 -3.247 2.884 1.00 65.19 80 GLY A O 1
ATOM 588 N N . GLY A 1 81 ? -17.888 -2.325 2.385 1.00 63.72 81 GLY A N 1
ATOM 589 C CA . GLY A 1 81 ? -18.295 -1.684 1.135 1.00 63.72 81 GLY A CA 1
ATOM 590 C C . GLY A 1 81 ? -17.322 -1.953 -0.012 1.00 63.72 81 GLY A C 1
ATOM 591 O O . GLY A 1 81 ? -16.309 -2.631 0.148 1.00 63.72 81 GLY A O 1
ATOM 592 N N . ALA A 1 82 ? -17.631 -1.414 -1.190 1.00 60.53 82 ALA A N 1
ATOM 593 C CA . ALA A 1 82 ? -16.722 -1.470 -2.328 1.00 60.53 82 ALA A CA 1
ATOM 594 C C . ALA A 1 82 ? -15.557 -0.490 -2.118 1.00 60.53 82 ALA A C 1
ATOM 596 O O . ALA A 1 82 ? -15.773 0.695 -1.859 1.00 60.53 82 ALA A O 1
ATOM 597 N N . SER A 1 83 ? -14.325 -0.980 -2.247 1.00 70.62 83 SER A N 1
ATOM 598 C CA . SER A 1 83 ? -13.134 -0.133 -2.237 1.00 70.62 83 SER A CA 1
ATOM 599 C C . SER A 1 83 ? -13.179 0.886 -3.373 1.00 70.62 83 SER A C 1
ATOM 601 O O . SER A 1 83 ? -13.412 0.528 -4.529 1.00 70.62 83 SER A O 1
ATOM 603 N N . LEU A 1 84 ? -12.898 2.153 -3.067 1.00 73.00 84 LEU A N 1
ATOM 604 C CA . LEU A 1 84 ? -12.641 3.147 -4.104 1.00 73.00 84 LEU A CA 1
ATOM 605 C C . LEU A 1 84 ? -11.262 2.864 -4.704 1.00 73.00 84 LEU A C 1
ATOM 607 O O . LEU A 1 84 ? -10.239 3.099 -4.060 1.00 73.00 84 LEU A O 1
ATOM 611 N N . THR A 1 85 ? -11.226 2.358 -5.933 1.00 78.50 85 THR A N 1
ATOM 612 C CA . THR A 1 85 ? -9.970 2.114 -6.646 1.00 78.50 85 THR A CA 1
ATOM 613 C C . THR A 1 85 ? -9.352 3.422 -7.119 1.00 78.50 85 THR A C 1
ATOM 615 O O . THR A 1 85 ? -9.984 4.253 -7.775 1.00 78.50 85 THR A O 1
ATOM 618 N N . ILE A 1 86 ? -8.067 3.572 -6.835 1.00 70.12 86 ILE A N 1
ATOM 619 C CA . ILE A 1 86 ? -7.238 4.677 -7.282 1.00 70.12 86 ILE A CA 1
ATOM 620 C C . ILE A 1 86 ? -6.129 4.069 -8.127 1.00 70.12 86 ILE A C 1
ATOM 622 O O . ILE A 1 86 ? -5.046 3.796 -7.641 1.00 70.12 86 ILE A O 1
ATOM 626 N N . THR A 1 87 ? -6.419 3.876 -9.412 1.00 71.56 87 THR A N 1
ATOM 627 C CA . THR A 1 87 ? -5.451 3.430 -10.422 1.00 71.56 87 THR A CA 1
ATOM 628 C C . THR A 1 87 ? -4.927 1.999 -10.197 1.00 71.56 87 THR A C 1
ATOM 630 O O . THR A 1 87 ? -4.181 1.704 -9.265 1.00 71.56 87 THR A O 1
ATOM 633 N N . SER A 1 88 ? -5.270 1.094 -11.117 1.00 80.50 88 SER A N 1
ATOM 634 C CA . SER A 1 88 ? -4.491 -0.126 -11.349 1.00 80.50 88 SER A CA 1
ATOM 635 C C . SER A 1 88 ? -3.668 0.078 -12.611 1.00 80.50 88 SER A C 1
ATOM 637 O O . SER A 1 88 ? -4.212 0.520 -13.623 1.00 80.50 88 SER A O 1
ATOM 639 N N . GLN A 1 89 ? -2.364 -0.175 -12.543 1.00 85.00 89 GLN A N 1
ATOM 640 C CA . GLN A 1 89 ? -1.461 0.107 -13.652 1.00 85.00 89 GLN A CA 1
ATOM 641 C C . GLN A 1 89 ? -0.210 -0.764 -13.592 1.00 85.00 89 GLN A C 1
ATOM 643 O O . GLN A 1 89 ? 0.351 -0.999 -12.525 1.00 85.00 89 GLN A O 1
ATOM 648 N N . PHE A 1 90 ? 0.256 -1.184 -14.763 1.00 84.56 90 PHE A N 1
ATOM 649 C CA . PHE A 1 90 ? 1.600 -1.709 -14.957 1.00 84.56 90 PHE A CA 1
ATOM 650 C C . PHE A 1 90 ? 2.557 -0.577 -15.354 1.00 84.56 90 PHE A C 1
ATOM 652 O O . PHE A 1 90 ? 2.283 0.186 -16.284 1.00 84.56 90 PHE A O 1
ATOM 659 N N . VAL A 1 91 ? 3.681 -0.474 -14.651 1.00 80.50 91 VAL A N 1
ATOM 660 C CA . VAL A 1 91 ? 4.804 0.402 -14.991 1.00 80.50 91 VAL A CA 1
ATOM 661 C C . VAL A 1 91 ? 5.920 -0.484 -15.542 1.00 80.50 91 VAL A C 1
ATOM 663 O O . VAL A 1 91 ? 6.528 -1.258 -14.806 1.00 80.50 91 VAL A O 1
ATOM 666 N N . GLY A 1 92 ? 6.136 -0.398 -16.857 1.00 75.25 92 GLY A N 1
ATOM 667 C CA . GLY A 1 92 ? 7.145 -1.172 -17.584 1.00 75.25 92 GLY A CA 1
ATOM 668 C C . GLY A 1 92 ? 8.563 -0.604 -17.484 1.00 75.25 92 GLY A C 1
ATOM 669 O O . GLY A 1 92 ? 8.866 0.159 -16.575 1.00 75.25 92 GLY A O 1
ATOM 670 N N . GLN A 1 93 ? 9.409 -0.992 -18.447 1.00 67.50 93 GLN A N 1
ATOM 671 C CA . GLN A 1 93 ? 10.875 -0.870 -18.439 1.00 67.50 93 GLN A CA 1
ATOM 672 C C . GLN A 1 93 ? 11.465 0.329 -17.682 1.00 67.50 93 GLN A C 1
ATOM 674 O O . GLN A 1 93 ? 11.183 1.496 -17.957 1.00 67.50 93 GLN A O 1
ATOM 679 N N . LYS A 1 94 ? 12.411 0.007 -16.796 1.00 63.62 94 LYS A N 1
ATOM 680 C CA . LYS A 1 94 ? 13.262 0.957 -16.080 1.00 63.62 94 LYS A CA 1
ATOM 681 C C . LYS A 1 94 ? 14.373 1.498 -16.984 1.00 63.62 94 LYS A C 1
ATOM 683 O O . LYS A 1 94 ? 15.228 0.741 -17.440 1.00 63.62 94 LYS A O 1
ATOM 688 N N . ALA A 1 95 ? 14.421 2.816 -17.165 1.00 52.88 95 ALA A N 1
ATOM 689 C CA . ALA A 1 95 ? 15.592 3.507 -17.698 1.00 52.88 95 ALA A CA 1
ATOM 690 C C . ALA A 1 95 ? 16.369 4.174 -16.549 1.00 52.88 95 ALA A C 1
ATOM 692 O O . ALA A 1 95 ? 15.830 5.001 -15.816 1.00 52.88 95 ALA A O 1
ATOM 693 N N . GLY A 1 96 ? 17.647 3.817 -16.391 1.00 53.75 96 GLY A N 1
ATOM 694 C CA . GLY A 1 96 ? 18.549 4.425 -15.406 1.00 53.75 96 GLY A CA 1
ATOM 695 C C . GLY A 1 96 ? 18.525 3.795 -14.005 1.00 53.75 96 GLY A C 1
ATOM 696 O O . GLY A 1 96 ? 17.638 3.030 -13.629 1.00 53.75 96 GLY A O 1
ATOM 697 N N . SER A 1 97 ? 19.554 4.102 -13.213 1.00 49.38 97 SER A N 1
ATOM 698 C CA . SER A 1 97 ? 19.846 3.452 -11.926 1.00 49.38 97 SER A CA 1
ATOM 699 C C . SER A 1 97 ? 19.069 4.012 -10.725 1.00 49.38 97 SER A C 1
ATOM 701 O O . SER A 1 97 ? 19.005 3.344 -9.696 1.00 49.38 97 SER A O 1
ATOM 703 N N . ALA A 1 98 ? 18.441 5.189 -10.838 1.00 53.50 98 ALA A N 1
ATOM 704 C CA . ALA A 1 98 ? 18.002 5.972 -9.672 1.00 53.50 98 ALA A CA 1
ATOM 705 C C . ALA A 1 98 ? 16.477 6.114 -9.471 1.00 53.50 98 ALA A C 1
ATOM 707 O O . ALA A 1 98 ? 16.046 6.733 -8.491 1.00 53.50 98 ALA A O 1
ATOM 708 N N . VAL A 1 99 ? 15.650 5.568 -10.367 1.00 64.31 99 VAL A N 1
ATOM 709 C CA . VAL A 1 99 ? 14.191 5.757 -10.320 1.00 64.31 99 VAL A CA 1
ATOM 710 C C . VAL A 1 99 ? 13.519 4.457 -9.876 1.00 64.31 99 VAL A C 1
ATOM 712 O O . VAL A 1 99 ? 13.603 3.439 -10.562 1.00 64.31 99 VAL A O 1
ATOM 715 N N . CYS A 1 100 ? 12.903 4.470 -8.693 1.00 80.31 100 CYS A N 1
ATOM 716 C CA . CYS A 1 100 ? 11.958 3.431 -8.286 1.00 80.31 100 CYS A CA 1
ATOM 717 C C . CYS A 1 100 ? 10.691 3.586 -9.126 1.00 80.31 100 CYS A C 1
ATOM 719 O O . CYS A 1 100 ? 10.301 4.713 -9.424 1.00 80.31 100 CYS A O 1
ATOM 721 N N . TYR A 1 101 ? 10.039 2.493 -9.505 1.00 82.31 101 TYR A N 1
ATOM 722 C CA . TYR A 1 101 ? 8.821 2.564 -10.316 1.00 82.31 101 TYR A CA 1
ATOM 723 C C . TYR A 1 101 ? 7.687 3.325 -9.609 1.00 82.31 101 TYR A C 1
ATOM 725 O O . TYR A 1 101 ? 6.867 3.969 -10.265 1.00 82.31 101 TYR A O 1
ATOM 733 N N . GLU A 1 102 ? 7.689 3.332 -8.275 1.00 86.44 102 GLU A N 1
ATOM 734 C CA . GLU A 1 102 ? 6.817 4.167 -7.456 1.00 86.44 102 GLU A CA 1
ATOM 735 C C . GLU A 1 102 ? 6.971 5.660 -7.791 1.00 86.44 102 GLU A C 1
ATOM 737 O O . GLU A 1 102 ? 5.979 6.376 -7.777 1.00 86.44 102 GLU A O 1
ATOM 742 N N . ASN A 1 103 ? 8.155 6.137 -8.197 1.00 80.62 103 ASN A N 1
ATOM 743 C CA . ASN A 1 103 ? 8.343 7.533 -8.614 1.00 80.62 103 ASN A CA 1
ATOM 744 C C . ASN A 1 103 ? 7.574 7.868 -9.902 1.00 80.62 103 ASN A C 1
ATOM 746 O O . ASN A 1 103 ? 7.213 9.023 -10.114 1.00 80.62 103 ASN A O 1
ATOM 750 N N . THR A 1 104 ? 7.353 6.883 -10.778 1.00 80.31 104 THR A N 1
ATOM 751 C CA . THR A 1 104 ? 6.564 7.061 -12.004 1.00 80.31 104 THR A CA 1
ATOM 752 C C . THR A 1 104 ? 5.068 7.044 -11.699 1.00 80.31 104 THR A C 1
ATOM 754 O O . THR A 1 104 ? 4.317 7.820 -12.287 1.00 80.31 104 THR A O 1
ATOM 757 N N . LEU A 1 105 ? 4.632 6.180 -10.777 1.00 84.88 105 LEU A N 1
ATOM 758 C CA . LEU A 1 105 ? 3.221 6.044 -10.415 1.00 84.88 105 LEU A CA 1
ATOM 759 C C . LEU A 1 105 ? 2.740 7.165 -9.478 1.00 84.88 105 LEU A C 1
ATOM 761 O O . LEU A 1 105 ? 1.733 7.814 -9.757 1.00 84.88 105 LEU A O 1
ATOM 765 N N . PHE A 1 106 ? 3.445 7.393 -8.368 1.00 85.69 106 PHE A N 1
ATOM 766 C CA . PHE A 1 106 ? 3.096 8.362 -7.327 1.00 85.69 106 PHE A CA 1
ATOM 767 C C . PHE A 1 106 ? 3.503 9.787 -7.725 1.00 85.69 106 PHE A C 1
ATOM 769 O O . PHE A 1 106 ? 4.285 10.462 -7.061 1.00 85.69 106 PHE A O 1
ATOM 776 N N . ASN A 1 107 ? 2.946 10.278 -8.826 1.00 85.31 107 ASN A N 1
ATOM 777 C CA . ASN A 1 107 ? 3.056 11.690 -9.179 1.00 85.31 107 ASN A CA 1
ATOM 778 C C . ASN A 1 107 ? 2.250 12.587 -8.213 1.00 85.31 107 ASN A C 1
ATOM 780 O O . ASN A 1 107 ? 1.440 12.112 -7.412 1.00 85.31 107 ASN A O 1
ATOM 784 N N . ASP A 1 108 ? 2.448 13.901 -8.317 1.00 85.56 108 ASP A N 1
ATOM 785 C CA . ASP A 1 108 ? 1.827 14.913 -7.452 1.00 85.56 108 ASP A CA 1
ATOM 786 C C . ASP A 1 108 ? 0.301 14.806 -7.408 1.00 85.56 108 ASP A C 1
ATOM 788 O O . ASP A 1 108 ? -0.303 14.949 -6.345 1.00 85.56 108 ASP A O 1
ATOM 792 N N . ALA A 1 109 ? -0.328 14.512 -8.550 1.00 86.44 109 ALA A N 1
ATOM 793 C CA . ALA A 1 109 ? -1.775 14.372 -8.640 1.00 86.44 109 ALA A CA 1
ATOM 794 C C . ALA A 1 109 ? -2.271 13.143 -7.864 1.00 86.44 109 ALA A C 1
ATOM 796 O O . ALA A 1 109 ? -3.251 13.238 -7.122 1.00 86.44 109 ALA A O 1
ATOM 797 N N . LEU A 1 110 ? -1.594 11.997 -7.994 1.00 86.75 110 LEU A N 1
ATOM 798 C CA . LEU A 1 110 ? -1.944 10.787 -7.253 1.00 86.75 110 LEU A CA 1
ATOM 799 C C . LEU A 1 110 ? -1.697 10.958 -5.750 1.00 86.75 110 LEU A C 1
ATOM 801 O O . LEU A 1 110 ? -2.575 10.636 -4.953 1.00 86.75 110 LEU A O 1
ATOM 805 N N . VAL A 1 111 ? -0.546 11.512 -5.361 1.00 87.69 111 VAL A N 1
ATOM 806 C CA . VAL A 1 111 ? -0.234 11.793 -3.949 1.00 87.69 111 VAL A CA 1
ATOM 807 C C . VAL A 1 111 ? -1.259 12.757 -3.348 1.00 87.69 111 VAL A C 1
ATOM 809 O O . VAL A 1 111 ? -1.761 12.510 -2.252 1.00 87.69 111 VAL A O 1
ATOM 812 N N . GLY A 1 112 ? -1.635 13.813 -4.077 1.00 87.00 112 GLY A N 1
ATOM 813 C CA . GLY A 1 112 ? -2.686 14.742 -3.663 1.00 87.00 112 GLY A CA 1
ATOM 814 C C . GLY A 1 112 ? -4.040 14.057 -3.466 1.00 87.00 112 GLY A C 1
ATOM 815 O O . GLY A 1 112 ? -4.701 14.295 -2.458 1.00 87.00 112 GLY A O 1
ATOM 816 N N . ARG A 1 113 ? -4.424 13.151 -4.378 1.00 86.69 113 ARG A N 1
ATOM 817 C CA . ARG A 1 113 ? -5.646 12.341 -4.235 1.00 86.69 113 ARG A CA 1
ATOM 818 C C . ARG A 1 113 ? -5.593 11.429 -3.017 1.00 86.69 113 ARG A C 1
ATOM 820 O O . ARG A 1 113 ? -6.598 11.335 -2.326 1.00 86.69 113 ARG A O 1
ATOM 827 N N . ILE A 1 114 ? -4.456 10.783 -2.751 1.00 86.62 114 ILE A N 1
ATOM 828 C CA . ILE A 1 114 ? -4.304 9.911 -1.580 1.00 86.62 114 ILE A CA 1
ATOM 829 C C . ILE A 1 114 ? -4.446 10.720 -0.290 1.00 86.62 114 ILE A C 1
ATOM 831 O O . ILE A 1 114 ? -5.242 10.348 0.561 1.00 86.62 114 ILE A O 1
ATOM 835 N N . ASN A 1 115 ? -3.760 11.858 -0.184 1.00 86.81 115 ASN A N 1
ATOM 836 C CA . ASN A 1 115 ? -3.828 12.716 1.004 1.00 86.81 115 ASN A CA 1
ATOM 837 C C . ASN A 1 115 ? -5.222 13.322 1.251 1.00 86.81 115 ASN A C 1
ATOM 839 O O . ASN A 1 115 ? -5.509 13.754 2.363 1.00 86.81 115 ASN A O 1
ATOM 843 N N . ALA A 1 116 ? -6.074 13.399 0.225 1.00 84.56 116 ALA A N 1
ATOM 844 C CA . ALA A 1 116 ? -7.441 13.902 0.349 1.00 84.56 116 ALA A CA 1
ATOM 845 C C . ALA A 1 116 ? -8.446 12.836 0.826 1.00 84.56 116 ALA A C 1
ATOM 847 O O . ALA A 1 116 ? -9.595 13.165 1.124 1.00 84.56 116 ALA A O 1
ATOM 848 N N . ILE A 1 117 ? -8.053 11.561 0.872 1.00 83.25 117 ILE A N 1
ATOM 849 C CA . ILE A 1 117 ? -8.927 10.475 1.322 1.00 83.25 117 ILE A CA 1
ATOM 850 C C . ILE A 1 117 ? -9.136 10.587 2.823 1.00 83.25 117 ILE A C 1
ATOM 852 O O . ILE A 1 117 ? -8.202 10.813 3.572 1.00 83.25 117 ILE A O 1
ATOM 856 N N . VAL A 1 118 ? -10.352 10.340 3.296 1.00 80.88 118 VAL A N 1
ATOM 857 C CA . VAL A 1 118 ? -10.603 10.115 4.722 1.00 80.88 118 VAL A CA 1
ATOM 858 C C . VAL A 1 118 ? -10.746 8.609 4.924 1.00 80.88 118 VAL A C 1
ATOM 860 O O . VAL A 1 118 ? -11.772 8.026 4.574 1.00 80.88 118 VAL A O 1
ATOM 863 N N . GLY A 1 119 ? -9.699 7.946 5.420 1.00 84.75 119 GLY A N 1
ATOM 864 C CA . GLY A 1 119 ? -9.722 6.498 5.655 1.00 84.75 119 GLY A CA 1
ATOM 865 C C . GLY A 1 119 ? -8.360 5.821 5.554 1.00 84.75 119 GLY A C 1
ATOM 866 O O . GLY A 1 119 ? -7.326 6.471 5.629 1.00 84.75 119 GLY A O 1
ATOM 867 N N . ASN A 1 120 ? -8.371 4.497 5.402 1.00 90.81 120 ASN A N 1
ATOM 868 C CA . ASN A 1 120 ? -7.162 3.692 5.250 1.00 90.81 120 ASN A CA 1
ATOM 869 C C . ASN A 1 120 ? -6.934 3.322 3.786 1.00 90.81 120 ASN A C 1
ATOM 871 O O . ASN A 1 120 ? -7.880 3.265 2.999 1.00 90.81 120 ASN A O 1
ATOM 875 N N . ILE A 1 121 ? -5.687 3.029 3.436 1.00 93.25 121 ILE A N 1
ATOM 876 C CA . ILE A 1 121 ? -5.281 2.702 2.069 1.00 93.25 121 ILE A CA 1
ATOM 877 C C . ILE A 1 121 ? -4.791 1.259 2.027 1.00 93.25 121 ILE A C 1
ATOM 879 O O . ILE A 1 121 ? -4.069 0.804 2.914 1.00 93.25 121 ILE A O 1
ATOM 883 N N . ILE A 1 122 ? -5.179 0.548 0.979 1.00 94.69 122 ILE A N 1
ATOM 884 C CA . ILE A 1 122 ? -4.656 -0.770 0.639 1.00 94.69 122 ILE A CA 1
ATOM 885 C C . ILE A 1 122 ? -3.994 -0.684 -0.732 1.00 94.69 122 ILE A C 1
ATOM 887 O O . ILE A 1 122 ? -4.491 -0.036 -1.655 1.00 94.69 122 ILE A O 1
ATOM 891 N N . VAL A 1 123 ? -2.845 -1.321 -0.855 1.00 95.12 123 VAL A N 1
ATOM 892 C CA . VAL A 1 123 ? -2.049 -1.368 -2.071 1.00 95.12 123 VAL A CA 1
ATOM 893 C C . VAL A 1 123 ? -1.668 -2.813 -2.304 1.00 95.12 123 VAL A C 1
ATOM 895 O O . VAL A 1 123 ? -1.237 -3.501 -1.380 1.00 95.12 123 VAL A O 1
ATOM 898 N N . ARG A 1 124 ? -1.776 -3.257 -3.547 1.00 93.81 124 ARG A N 1
ATOM 899 C CA . ARG A 1 124 ? -1.061 -4.436 -4.015 1.00 93.81 124 ARG A CA 1
ATOM 900 C C . ARG A 1 124 ? -0.033 -4.007 -5.033 1.00 93.81 124 ARG A C 1
ATOM 902 O O . ARG A 1 124 ? -0.326 -3.173 -5.892 1.00 93.81 124 ARG A O 1
ATOM 909 N N . GLN A 1 125 ? 1.151 -4.587 -4.949 1.00 91.44 125 GLN A N 1
ATOM 910 C CA . GLN A 1 125 ? 2.201 -4.385 -5.928 1.00 91.44 125 GLN A CA 1
ATOM 911 C C . GLN A 1 125 ? 2.923 -5.691 -6.237 1.00 91.44 125 GLN A C 1
ATOM 913 O O . GLN A 1 125 ? 3.067 -6.540 -5.370 1.00 91.44 125 GLN A O 1
ATOM 918 N N . SER A 1 126 ? 3.379 -5.885 -7.470 1.00 89.81 126 SER A N 1
ATOM 919 C CA . SER A 1 126 ? 3.986 -7.172 -7.839 1.00 89.81 126 SER A CA 1
ATOM 920 C C . SER A 1 126 ? 5.369 -7.395 -7.214 1.00 89.81 126 SER A C 1
ATOM 922 O O . SER A 1 126 ? 5.820 -8.529 -7.161 1.00 89.81 126 SER A O 1
ATOM 924 N N . VAL A 1 127 ? 6.047 -6.343 -6.741 1.00 88.50 127 VAL A N 1
ATOM 925 C CA . VAL A 1 127 ? 7.384 -6.413 -6.124 1.00 88.50 127 VAL A CA 1
ATOM 926 C C . VAL A 1 127 ? 7.390 -5.605 -4.828 1.00 88.50 127 VAL A C 1
ATOM 928 O O . VAL A 1 127 ? 6.791 -4.531 -4.770 1.00 88.50 127 VAL A O 1
ATOM 931 N N . ALA A 1 128 ? 8.058 -6.089 -3.784 1.00 89.19 128 ALA A N 1
ATOM 932 C CA . ALA A 1 128 ? 8.179 -5.396 -2.506 1.00 89.19 128 ALA A CA 1
ATOM 933 C C . ALA A 1 128 ? 8.833 -4.006 -2.665 1.00 89.19 128 ALA A C 1
ATOM 935 O O . ALA A 1 128 ? 9.741 -3.832 -3.484 1.00 89.19 128 ALA A O 1
ATOM 936 N N . PRO A 1 129 ? 8.407 -2.993 -1.888 1.00 89.06 129 PRO A N 1
ATOM 937 C CA . PRO A 1 129 ? 8.985 -1.665 -1.979 1.00 89.06 129 PRO A CA 1
ATOM 938 C C . PRO A 1 129 ? 10.387 -1.683 -1.370 1.00 89.06 129 PRO A C 1
ATOM 940 O O . PRO A 1 129 ? 10.603 -2.216 -0.277 1.00 89.06 129 PRO A O 1
ATOM 943 N N . CYS A 1 130 ? 11.348 -1.047 -2.038 1.00 86.56 130 CYS A N 1
ATOM 944 C CA . CYS A 1 130 ? 12.688 -0.901 -1.473 1.00 86.56 130 CYS A CA 1
ATOM 945 C C . CYS A 1 130 ? 12.690 -0.018 -0.219 1.00 86.56 130 CYS A C 1
ATOM 947 O O . CYS A 1 130 ? 11.718 0.662 0.098 1.00 86.56 130 CYS A O 1
ATOM 949 N N . THR A 1 131 ? 13.811 0.032 0.491 1.00 85.00 131 THR A N 1
ATOM 950 C CA . THR A 1 131 ? 14.041 0.860 1.686 1.00 85.00 131 THR A CA 1
ATOM 951 C C . THR A 1 131 ? 13.633 2.314 1.471 1.00 85.00 131 THR A C 1
ATOM 953 O O . THR A 1 131 ? 12.947 2.883 2.319 1.00 85.00 131 THR A O 1
ATOM 956 N N . ARG A 1 132 ? 13.966 2.888 0.310 1.00 84.94 132 ARG A N 1
A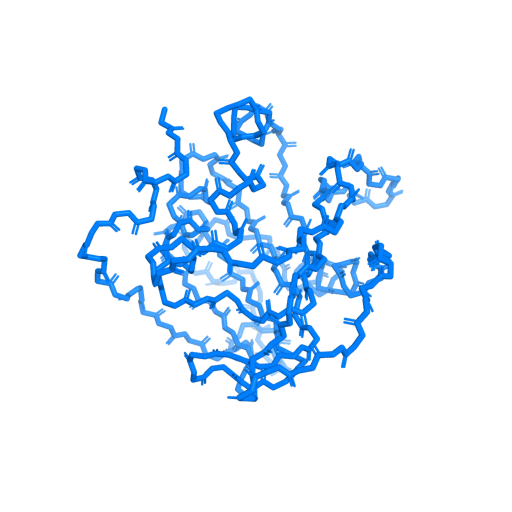TOM 957 C CA . ARG A 1 132 ? 13.572 4.253 -0.056 1.00 84.94 132 ARG A CA 1
ATOM 958 C C . ARG A 1 132 ? 12.053 4.392 -0.230 1.00 84.94 132 ARG A C 1
ATOM 960 O O . ARG A 1 132 ? 11.455 5.294 0.345 1.00 84.94 132 ARG A O 1
ATOM 967 N N . CYS A 1 133 ? 11.405 3.475 -0.949 1.00 88.50 133 CYS A N 1
ATOM 968 C CA . CYS A 1 133 ? 9.950 3.518 -1.153 1.00 88.50 133 CYS A CA 1
ATOM 969 C C . CYS A 1 133 ? 9.165 3.222 0.130 1.00 88.50 133 CYS A C 1
ATOM 971 O O . CYS A 1 133 ? 8.131 3.837 0.375 1.00 88.50 133 CYS A O 1
ATOM 973 N N . ARG A 1 134 ? 9.688 2.354 1.006 1.00 89.12 134 ARG A N 1
ATOM 974 C CA . ARG A 1 134 ? 9.157 2.135 2.361 1.00 89.12 134 ARG A CA 1
ATOM 975 C C . ARG A 1 134 ? 9.162 3.430 3.176 1.00 89.12 134 ARG A C 1
ATOM 977 O O . ARG A 1 134 ? 8.206 3.688 3.904 1.00 89.12 134 ARG A O 1
ATOM 984 N N . ALA A 1 135 ? 10.194 4.263 3.045 1.00 86.44 135 ALA A N 1
ATOM 985 C CA . ALA A 1 135 ? 10.205 5.578 3.679 1.00 86.44 135 ALA A CA 1
ATOM 986 C C . ALA A 1 135 ? 9.152 6.526 3.079 1.00 86.44 135 ALA A C 1
ATOM 988 O O . ALA A 1 135 ? 8.464 7.210 3.835 1.00 86.44 135 ALA A O 1
ATOM 989 N N . GLY A 1 136 ? 8.948 6.486 1.758 1.00 88.69 136 GLY A N 1
ATOM 990 C CA . GLY A 1 136 ? 7.872 7.219 1.084 1.00 88.69 136 GLY A CA 1
ATOM 991 C C . GLY A 1 136 ? 6.480 6.857 1.604 1.00 88.69 136 GLY A C 1
ATOM 992 O O . GLY A 1 136 ? 5.730 7.736 2.030 1.00 88.69 136 GLY A O 1
ATOM 993 N N . TYR A 1 137 ? 6.159 5.561 1.665 1.00 91.25 137 TYR A N 1
ATOM 994 C CA . TYR A 1 137 ? 4.897 5.071 2.233 1.00 91.25 137 TYR A CA 1
ATOM 995 C C . TYR A 1 137 ? 4.723 5.452 3.707 1.00 91.25 137 TYR A C 1
ATOM 997 O O . TYR A 1 137 ? 3.635 5.855 4.115 1.00 91.25 137 TYR A O 1
ATOM 1005 N N . ARG A 1 138 ? 5.793 5.372 4.507 1.00 88.81 138 ARG A N 1
ATOM 1006 C CA . ARG A 1 138 ? 5.785 5.820 5.905 1.00 88.81 138 ARG A CA 1
ATOM 1007 C C . ARG A 1 138 ? 5.415 7.300 6.009 1.00 88.81 138 ARG A C 1
ATOM 1009 O O . ARG A 1 138 ? 4.524 7.642 6.782 1.00 88.81 138 ARG A O 1
ATOM 1016 N N . GLN A 1 139 ? 6.083 8.164 5.249 1.00 88.12 139 GLN A N 1
ATOM 1017 C CA . GLN A 1 139 ? 5.818 9.601 5.276 1.00 88.12 139 GLN A CA 1
ATOM 1018 C C . GLN A 1 139 ? 4.401 9.912 4.769 1.00 88.12 139 GLN A C 1
ATOM 1020 O O . GLN A 1 139 ? 3.723 10.772 5.329 1.00 88.12 139 GLN A O 1
ATOM 1025 N N . LEU A 1 140 ? 3.920 9.176 3.760 1.00 88.94 140 LEU A N 1
ATOM 1026 C CA . LEU A 1 140 ? 2.550 9.291 3.256 1.00 88.94 140 LEU A CA 1
ATOM 1027 C C . LEU A 1 140 ? 1.514 8.945 4.338 1.00 88.94 140 LEU A C 1
ATOM 1029 O O . LEU A 1 140 ? 0.568 9.702 4.544 1.00 88.94 140 LEU A O 1
ATOM 1033 N N . ALA A 1 141 ? 1.728 7.849 5.073 1.00 89.25 141 ALA A N 1
ATOM 1034 C CA . ALA A 1 141 ? 0.878 7.440 6.193 1.00 89.25 141 ALA A CA 1
ATOM 1035 C C . ALA A 1 141 ? 0.830 8.505 7.303 1.00 89.25 141 ALA A C 1
ATOM 1037 O O . ALA A 1 141 ? -0.235 8.775 7.855 1.00 89.25 141 ALA A O 1
ATOM 1038 N N . GLN A 1 142 ? 1.967 9.142 7.601 1.00 85.62 142 GLN A N 1
ATOM 1039 C CA . GLN A 1 142 ? 2.065 10.201 8.611 1.00 85.62 142 GLN A CA 1
ATOM 1040 C C . GLN A 1 142 ? 1.380 11.507 8.187 1.00 85.62 142 GLN A C 1
ATOM 1042 O O . GLN A 1 142 ? 0.745 12.156 9.015 1.00 85.62 142 GLN A O 1
ATOM 1047 N N . ASN A 1 143 ? 1.519 11.902 6.919 1.00 84.56 143 ASN A N 1
ATOM 1048 C CA . ASN A 1 143 ? 0.982 13.167 6.413 1.00 84.56 143 ASN A CA 1
ATOM 1049 C C . ASN A 1 143 ? -0.545 13.139 6.247 1.00 84.56 143 ASN A C 1
ATOM 1051 O O . ASN A 1 143 ? -1.194 14.159 6.469 1.00 84.56 143 ASN A O 1
ATOM 1055 N N . GLY A 1 144 ? -1.101 11.994 5.839 1.00 77.44 144 GLY A N 1
ATOM 1056 C CA . GLY A 1 144 ? -2.540 11.778 5.648 1.00 77.44 144 GLY A CA 1
ATOM 1057 C C . GLY A 1 144 ? -3.283 11.209 6.872 1.00 77.44 144 GLY A C 1
ATOM 1058 O O . GLY A 1 144 ? -4.477 10.936 6.823 1.00 77.44 144 GLY A O 1
ATOM 1059 N N . PRO A 1 145 ? -2.638 11.158 8.044 1.00 77.50 145 PRO A N 1
ATOM 1060 C CA . PRO A 1 145 ? -2.911 10.175 9.114 1.00 77.50 145 PRO A CA 1
ATOM 1061 C C . PRO A 1 145 ? -3.618 8.857 8.711 1.00 77.50 145 PRO A C 1
ATOM 1063 O O . PRO A 1 145 ? -4.558 8.418 9.376 1.00 77.50 145 PRO A O 1
ATOM 1066 N N . HIS A 1 146 ? -3.162 8.185 7.650 1.00 84.31 146 HIS A N 1
ATOM 1067 C CA . HIS A 1 146 ? -3.740 6.915 7.181 1.00 84.31 146 HIS A CA 1
ATOM 1068 C C . HIS A 1 146 ? -2.961 5.713 7.713 1.00 84.31 146 HIS A C 1
ATOM 1070 O O . HIS A 1 146 ? -1.736 5.760 7.817 1.00 84.31 146 HIS A O 1
ATOM 1076 N N . THR A 1 147 ? -3.639 4.585 7.941 1.00 90.75 147 THR A N 1
ATOM 1077 C CA . THR A 1 147 ? -2.942 3.291 7.891 1.00 90.75 147 THR A CA 1
ATOM 1078 C C . THR A 1 147 ? -2.873 2.828 6.442 1.00 90.75 147 THR A C 1
ATOM 1080 O O . THR A 1 147 ? -3.899 2.783 5.757 1.00 90.75 147 THR A O 1
ATOM 1083 N N . ILE A 1 148 ? -1.673 2.481 5.979 1.00 93.75 148 ILE A N 1
ATOM 1084 C CA . ILE A 1 148 ? -1.440 1.968 4.625 1.00 93.75 148 ILE A CA 1
ATOM 1085 C C . ILE A 1 148 ? -0.984 0.516 4.722 1.00 93.75 148 ILE A C 1
ATOM 1087 O O . ILE A 1 148 ? -0.015 0.219 5.420 1.00 93.75 148 ILE A O 1
ATOM 1091 N N . VAL A 1 149 ? -1.662 -0.378 4.009 1.00 94.38 149 VAL A N 1
ATOM 1092 C CA . VAL A 1 149 ? -1.242 -1.774 3.839 1.00 94.38 149 VAL A CA 1
ATOM 1093 C C . VAL A 1 149 ? -0.725 -1.956 2.430 1.00 94.38 149 VAL A C 1
ATOM 1095 O O . VAL A 1 149 ? -1.421 -1.612 1.481 1.00 94.38 149 VAL A O 1
ATOM 1098 N N . VAL A 1 150 ? 0.470 -2.512 2.291 1.00 95.25 150 VAL A N 1
ATOM 1099 C CA . VAL A 1 150 ? 1.051 -2.864 0.996 1.00 95.25 150 VAL A CA 1
ATOM 1100 C C . VAL A 1 150 ? 1.286 -4.365 0.975 1.00 95.25 150 VAL A C 1
ATOM 1102 O O . VAL A 1 150 ? 2.117 -4.864 1.728 1.00 95.25 150 VAL A O 1
ATOM 1105 N N . SER A 1 151 ? 0.559 -5.077 0.123 1.00 94.88 151 SER A N 1
ATOM 1106 C CA . SER A 1 151 ? 0.828 -6.474 -0.207 1.00 94.88 151 SER A CA 1
ATOM 1107 C C . SER A 1 151 ? 1.759 -6.555 -1.414 1.00 94.88 151 SER A C 1
ATOM 1109 O O . SER A 1 151 ? 1.575 -5.820 -2.391 1.00 94.88 151 SER A O 1
ATOM 1111 N N . SER A 1 152 ? 2.765 -7.425 -1.335 1.00 92.50 152 SER A N 1
ATOM 1112 C CA . SER A 1 152 ? 3.724 -7.657 -2.410 1.00 92.50 152 SER A CA 1
ATOM 1113 C C . SER A 1 152 ? 3.896 -9.128 -2.748 1.00 92.50 152 SER A C 1
ATOM 1115 O O . SER A 1 152 ? 4.081 -9.932 -1.841 1.00 92.50 152 SER A O 1
ATOM 1117 N N . ASP A 1 153 ? 3.880 -9.454 -4.044 1.00 90.75 153 ASP A N 1
ATOM 1118 C CA . ASP A 1 153 ? 4.038 -10.833 -4.520 1.00 90.75 153 ASP A CA 1
ATOM 1119 C C . ASP A 1 153 ? 5.519 -11.275 -4.481 1.00 90.75 153 ASP A C 1
ATOM 1121 O O . ASP A 1 153 ? 5.854 -12.244 -3.801 1.00 90.75 153 ASP A O 1
ATOM 1125 N N . ASP A 1 154 ? 6.421 -10.544 -5.148 1.00 87.19 154 ASP A N 1
ATOM 1126 C CA . ASP A 1 154 ? 7.865 -10.831 -5.181 1.00 87.19 154 ASP A CA 1
ATOM 1127 C C . ASP A 1 154 ? 8.646 -10.022 -4.124 1.00 87.19 154 ASP A C 1
ATOM 1129 O O . ASP A 1 154 ? 8.384 -8.835 -3.901 1.00 87.19 154 ASP A O 1
ATOM 1133 N N . GLY A 1 155 ? 9.663 -10.632 -3.516 1.00 85.44 155 GLY A N 1
ATOM 1134 C CA . GLY A 1 155 ? 10.577 -9.998 -2.571 1.00 85.44 155 GLY A CA 1
ATOM 1135 C C . GLY A 1 155 ? 11.586 -9.054 -3.232 1.00 85.44 155 GLY A C 1
ATOM 1136 O O . GLY A 1 155 ? 11.963 -9.207 -4.396 1.00 85.44 155 GLY A O 1
ATOM 1137 N N . TYR A 1 156 ? 12.047 -8.053 -2.480 1.00 85.00 156 TYR A N 1
ATOM 1138 C CA . TYR A 1 156 ? 13.057 -7.089 -2.926 1.00 85.00 156 TYR A CA 1
ATOM 1139 C C . TYR A 1 156 ? 13.692 -6.356 -1.740 1.00 85.00 156 TYR A C 1
ATOM 1141 O O . TYR A 1 156 ? 13.051 -6.132 -0.715 1.00 85.00 156 TYR A O 1
ATOM 1149 N N . ASP A 1 157 ? 14.963 -5.966 -1.885 1.00 82.62 157 ASP A N 1
ATOM 1150 C CA . ASP A 1 157 ? 15.697 -5.134 -0.917 1.00 82.62 157 ASP A CA 1
ATOM 1151 C C . ASP A 1 157 ? 15.605 -5.642 0.541 1.00 82.62 157 ASP A C 1
ATOM 1153 O O . ASP A 1 157 ? 15.284 -4.912 1.489 1.00 82.62 157 ASP A O 1
ATOM 1157 N N . GLY A 1 158 ? 15.835 -6.952 0.690 1.00 79.94 158 GLY A N 1
ATOM 1158 C CA . GLY A 1 158 ? 15.827 -7.677 1.963 1.00 79.94 158 GLY A CA 1
ATOM 1159 C C . GLY A 1 158 ? 14.449 -8.137 2.451 1.00 79.94 158 GLY A C 1
ATOM 1160 O O . GLY A 1 158 ? 14.385 -8.801 3.482 1.00 79.94 158 GLY A O 1
ATOM 1161 N N . ALA A 1 159 ? 13.361 -7.806 1.749 1.00 84.38 159 ALA A N 1
ATOM 1162 C CA . ALA A 1 159 ? 12.041 -8.370 2.023 1.00 84.38 159 ALA A CA 1
ATOM 1163 C C . ALA A 1 159 ? 11.844 -9.712 1.289 1.00 84.38 159 ALA A C 1
ATOM 1165 O O . ALA A 1 159 ? 12.261 -9.816 0.131 1.00 84.38 159 ALA A O 1
ATOM 1166 N N . PRO A 1 160 ? 11.213 -10.715 1.925 1.00 86.50 160 PRO A N 1
ATOM 1167 C CA . PRO A 1 160 ? 10.894 -11.990 1.285 1.00 86.50 160 PRO A CA 1
ATOM 1168 C C . PRO A 1 160 ? 9.720 -11.872 0.296 1.00 86.50 160 PRO A C 1
ATOM 1170 O O . PRO A 1 160 ? 9.048 -10.841 0.214 1.00 86.50 160 PRO A O 1
ATOM 1173 N N . ASP A 1 161 ? 9.459 -12.942 -0.452 1.00 88.44 161 ASP A N 1
ATOM 1174 C CA . ASP A 1 161 ? 8.263 -13.059 -1.294 1.00 88.44 161 ASP A CA 1
ATOM 1175 C C . ASP A 1 161 ? 6.984 -13.076 -0.438 1.00 88.44 161 ASP A C 1
ATOM 1177 O O . ASP A 1 161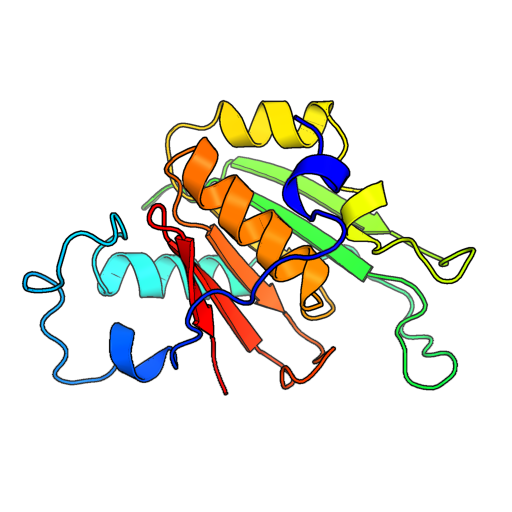 ? 6.996 -13.513 0.716 1.00 88.44 161 ASP A O 1
ATOM 1181 N N . ASN A 1 162 ? 5.856 -12.657 -1.016 1.00 88.88 162 ASN A N 1
ATOM 1182 C CA . ASN A 1 162 ? 4.541 -12.614 -0.362 1.00 88.88 162 ASN A CA 1
ATOM 1183 C C . ASN A 1 162 ? 4.550 -11.791 0.944 1.00 88.88 162 ASN A C 1
ATOM 1185 O O . ASN A 1 162 ? 3.928 -12.159 1.951 1.00 88.88 162 ASN A O 1
ATOM 1189 N N . THR A 1 163 ? 5.300 -10.684 0.944 1.00 90.38 163 THR A N 1
ATOM 1190 C CA . THR A 1 163 ? 5.417 -9.795 2.103 1.00 90.38 163 THR A CA 1
ATOM 1191 C C . THR A 1 163 ? 4.253 -8.820 2.159 1.00 90.38 163 THR A C 1
ATOM 1193 O O . THR A 1 163 ? 3.905 -8.182 1.167 1.00 90.38 163 THR A O 1
ATOM 1196 N N . ILE A 1 164 ? 3.717 -8.631 3.362 1.00 92.56 164 ILE A N 1
ATOM 1197 C CA . ILE A 1 164 ? 2.816 -7.528 3.688 1.00 92.56 164 ILE A CA 1
ATOM 1198 C C . ILE A 1 164 ? 3.598 -6.494 4.487 1.00 92.56 164 ILE A C 1
ATOM 1200 O O . ILE A 1 164 ? 4.323 -6.860 5.410 1.00 92.56 164 ILE A O 1
ATOM 1204 N N . PHE A 1 165 ? 3.415 -5.218 4.162 1.00 93.19 165 PHE A N 1
ATOM 1205 C CA . PHE A 1 165 ? 3.881 -4.069 4.928 1.00 93.19 165 PHE A CA 1
ATOM 1206 C C . PHE A 1 165 ? 2.687 -3.294 5.484 1.00 93.19 165 PHE A C 1
ATOM 1208 O O . PHE A 1 165 ? 1.703 -3.073 4.783 1.00 93.19 165 PHE A O 1
ATOM 1215 N N . LEU A 1 166 ? 2.793 -2.835 6.726 1.00 90.94 166 LEU A N 1
ATOM 1216 C CA . LEU A 1 166 ? 1.841 -1.948 7.383 1.00 90.94 166 LEU A CA 1
ATOM 1217 C C . LEU A 1 166 ? 2.571 -0.666 7.773 1.00 90.94 166 LEU A C 1
ATOM 1219 O O . LEU A 1 166 ? 3.553 -0.711 8.516 1.00 90.94 166 LEU A O 1
ATOM 1223 N N . PHE A 1 167 ? 2.081 0.471 7.300 1.00 91.06 167 PHE A N 1
ATOM 1224 C CA . PHE A 1 167 ? 2.593 1.793 7.640 1.00 91.06 167 PHE A CA 1
ATOM 1225 C C . PHE A 1 167 ? 1.570 2.492 8.531 1.00 91.06 167 PHE A C 1
ATOM 1227 O O . PHE A 1 167 ? 0.430 2.717 8.120 1.00 91.06 167 PHE A O 1
ATOM 1234 N N . ALA A 1 168 ? 1.974 2.799 9.763 1.00 86.69 168 ALA A N 1
ATOM 1235 C CA . ALA A 1 168 ? 1.118 3.453 10.745 1.00 86.69 168 ALA A CA 1
ATOM 1236 C C . ALA A 1 168 ? 1.190 4.987 10.636 1.00 86.69 168 ALA A C 1
ATOM 1238 O O . ALA A 1 168 ? 2.262 5.514 10.316 1.00 86.69 168 ALA A O 1
ATOM 1239 N N . PRO A 1 169 ? 0.132 5.715 11.043 1.00 86.44 169 PRO A N 1
ATOM 1240 C CA . PRO A 1 169 ? 0.150 7.178 11.149 1.00 86.44 169 PRO A CA 1
ATOM 1241 C C . PRO A 1 169 ? 1.274 7.746 12.027 1.00 86.44 169 PRO A C 1
ATOM 1243 O O . PRO A 1 169 ? 1.683 8.888 11.857 1.00 86.44 169 PRO A O 1
ATOM 1246 N N . THR A 1 170 ? 1.816 6.968 12.969 1.00 80.00 170 THR A N 1
ATOM 1247 C CA . THR A 1 170 ? 2.976 7.381 13.782 1.00 80.00 170 THR A CA 1
ATOM 1248 C C . THR A 1 170 ? 4.323 7.247 13.078 1.00 80.00 170 THR A C 1
ATOM 1250 O O . THR A 1 170 ? 5.338 7.705 13.604 1.00 80.00 170 THR A O 1
ATOM 1253 N N . GLY A 1 171 ? 4.365 6.619 11.902 1.00 76.38 171 GLY A N 1
ATOM 1254 C CA . GLY A 1 171 ? 5.588 6.336 11.156 1.00 76.38 171 GLY A CA 1
ATOM 1255 C C . GLY A 1 171 ? 6.274 5.019 11.524 1.00 76.38 171 GLY A C 1
ATOM 1256 O O . GLY A 1 171 ? 7.416 4.796 11.119 1.00 76.38 171 GLY A O 1
ATOM 1257 N N . LEU A 1 172 ? 5.617 4.147 12.292 1.00 77.88 172 LEU A N 1
ATOM 1258 C CA . LEU A 1 172 ? 6.077 2.769 12.462 1.00 77.88 172 LEU A CA 1
ATOM 1259 C C . LEU A 1 172 ? 5.778 1.951 11.204 1.00 77.88 172 LEU A C 1
ATOM 1261 O O . LEU A 1 172 ? 4.746 2.145 10.561 1.00 77.88 172 LEU A O 1
ATOM 1265 N N . VAL A 1 173 ? 6.688 1.030 10.885 1.00 83.94 173 VAL A N 1
ATOM 1266 C CA . VAL A 1 173 ? 6.544 0.093 9.769 1.00 83.94 173 VAL A CA 1
ATOM 1267 C C . VAL A 1 173 ? 6.552 -1.320 10.326 1.00 83.94 173 VAL A C 1
ATOM 1269 O O . VAL A 1 173 ? 7.448 -1.687 11.086 1.00 83.94 173 VAL A O 1
ATOM 1272 N N . PHE A 1 174 ? 5.575 -2.119 9.929 1.00 83.12 174 PHE A N 1
ATOM 1273 C CA . PHE A 1 174 ? 5.485 -3.524 10.297 1.00 83.12 174 PHE A CA 1
ATOM 1274 C C . PHE A 1 174 ? 5.496 -4.368 9.040 1.00 83.12 174 PHE A C 1
ATOM 1276 O O . PHE A 1 174 ? 4.949 -3.943 8.029 1.00 83.12 174 PHE A O 1
ATOM 1283 N N . TYR A 1 175 ? 6.123 -5.538 9.073 1.00 82.75 175 TYR A N 1
ATOM 1284 C CA . TYR A 1 175 ? 6.167 -6.396 7.894 1.00 82.75 175 TYR A CA 1
ATOM 1285 C C . TYR A 1 175 ? 6.207 -7.879 8.242 1.00 82.75 175 TYR A C 1
ATOM 1287 O O . TYR A 1 175 ? 6.468 -8.264 9.383 1.00 82.75 175 TYR A O 1
ATOM 1295 N N . ARG A 1 176 ? 5.893 -8.718 7.258 1.00 76.19 176 ARG A N 1
ATOM 1296 C CA . ARG A 1 176 ? 6.056 -10.166 7.364 1.00 76.19 176 ARG A CA 1
ATOM 1297 C C . ARG A 1 176 ? 7.506 -10.528 7.026 1.00 76.19 176 ARG A C 1
ATOM 1299 O O . ARG A 1 176 ? 7.981 -10.160 5.957 1.00 76.19 176 ARG A O 1
ATOM 1306 N N . ARG A 1 177 ? 8.193 -11.206 7.943 1.00 60.78 177 ARG A N 1
ATOM 1307 C CA . ARG A 1 177 ? 9.435 -11.931 7.648 1.00 60.78 177 ARG A CA 1
ATOM 1308 C C . ARG A 1 177 ? 9.137 -13.325 7.123 1.00 60.78 177 ARG A C 1
ATOM 1310 O O . ARG A 1 177 ? 8.056 -13.857 7.469 1.00 60.78 177 ARG A O 1
#

pLDDT: mean 78.52, std 12.71, range [48.97, 95.25]

Secondary structure (DSSP, 8-state):
--HHHHH-SSPPPP-EEETHHHHSTT--SSS--S--PPPHHHHHHHHHHHHHPPPPPPP--EETTEES-EEEEEEEE-TTS--EEEEEEEE----SSS--HHHHHS-HHHHHHHHT-SSEEEEEEEEPPPHHHHHHHHHHHHHTT--EEEEEEE--TTPPTTEEEEE-TTS-EEE--